Protein AF-A0A0N8IDY9-F1 (afdb_monomer_lite)

pLDDT: mean 77.33, std 8.99, range [46.03, 89.62]

Structure (mmCIF, N/CA/C/O backbone):
data_AF-A0A0N8IDY9-F1
#
_entry.id   AF-A0A0N8IDY9-F1
#
loop_
_atom_site.group_PDB
_atom_site.id
_atom_site.type_symbol
_atom_site.label_atom_id
_atom_site.label_alt_id
_atom_site.label_comp_id
_atom_site.label_asym_id
_atom_site.label_entity_id
_atom_site.label_seq_id
_atom_site.pdbx_PDB_ins_code
_atom_site.Cartn_x
_atom_site.Cartn_y
_atom_site.Cartn_z
_atom_site.occupancy
_atom_site.B_iso_or_equiv
_atom_site.auth_seq_id
_atom_site.auth_comp_id
_atom_site.auth_asym_id
_atom_site.auth_atom_id
_atom_site.pdbx_PDB_model_num
ATOM 1 N N . MET A 1 1 ? -2.159 1.931 17.108 1.00 57.16 1 MET A N 1
ATOM 2 C CA . MET A 1 1 ? -2.660 1.426 15.809 1.00 57.16 1 MET A CA 1
ATOM 3 C C . MET A 1 1 ? -2.894 2.559 14.810 1.00 57.16 1 MET A C 1
ATOM 5 O O . MET A 1 1 ? -2.280 2.511 13.758 1.00 57.16 1 MET A O 1
ATOM 9 N N . LYS A 1 2 ? -3.642 3.622 15.159 1.00 65.69 2 LYS A N 1
ATOM 10 C CA . LYS A 1 2 ? -3.853 4.794 14.277 1.00 65.69 2 LYS A CA 1
ATOM 11 C C . LYS A 1 2 ? -2.564 5.491 13.797 1.00 65.69 2 LYS A C 1
ATOM 13 O O . LYS A 1 2 ? -2.479 5.849 12.633 1.00 65.69 2 LYS A O 1
ATOM 18 N N . ILE A 1 3 ? -1.543 5.618 14.654 1.00 75.12 3 ILE A N 1
ATOM 19 C CA . ILE A 1 3 ? -0.244 6.217 14.273 1.00 75.12 3 ILE A CA 1
ATOM 20 C C . ILE A 1 3 ? 0.500 5.356 13.242 1.00 75.12 3 ILE A C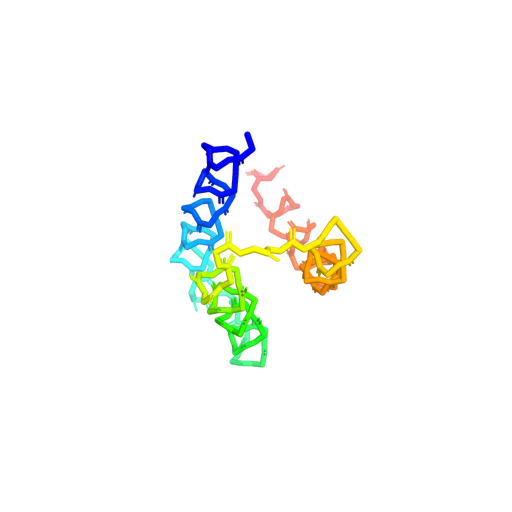 1
ATOM 22 O O . ILE A 1 3 ? 1.018 5.882 12.269 1.00 75.12 3 ILE A O 1
ATOM 26 N N . LEU A 1 4 ? 0.518 4.031 13.428 1.00 75.19 4 LEU A N 1
ATOM 27 C CA . LEU A 1 4 ? 1.149 3.107 12.480 1.00 75.19 4 LEU A CA 1
ATOM 28 C C . LEU A 1 4 ? 0.455 3.149 11.119 1.00 75.19 4 LEU A C 1
ATOM 30 O O . LEU A 1 4 ? 1.135 3.270 10.113 1.00 75.19 4 LEU A O 1
ATOM 34 N N . LEU A 1 5 ? -0.881 3.113 11.101 1.00 79.75 5 LEU A N 1
ATOM 35 C CA . LEU A 1 5 ? -1.655 3.194 9.862 1.00 79.75 5 LEU A CA 1
ATOM 36 C C . LEU A 1 5 ? -1.401 4.513 9.123 1.00 79.75 5 LEU A C 1
ATOM 38 O O . LEU A 1 5 ? -1.146 4.500 7.925 1.00 79.75 5 LEU A O 1
ATOM 42 N N . LYS A 1 6 ? -1.399 5.636 9.850 1.00 84.25 6 LYS A N 1
ATOM 43 C CA . LYS A 1 6 ? -1.066 6.946 9.286 1.00 84.25 6 LYS A CA 1
ATOM 44 C C . LYS A 1 6 ? 0.334 6.952 8.668 1.00 84.25 6 LYS A C 1
ATOM 46 O O . LYS A 1 6 ? 0.475 7.323 7.511 1.00 84.25 6 LYS A O 1
ATOM 51 N N . ASN A 1 7 ? 1.340 6.477 9.404 1.00 85.56 7 ASN A N 1
ATOM 52 C CA . ASN A 1 7 ? 2.708 6.410 8.893 1.00 85.56 7 ASN A CA 1
ATOM 53 C C . ASN A 1 7 ? 2.802 5.517 7.647 1.00 85.56 7 ASN A C 1
ATOM 55 O O . ASN A 1 7 ? 3.492 5.870 6.702 1.00 85.56 7 ASN A O 1
ATOM 59 N N . THR A 1 8 ? 2.084 4.389 7.613 1.00 83.25 8 THR A N 1
ATOM 60 C CA . THR A 1 8 ? 2.024 3.520 6.431 1.00 83.25 8 THR A CA 1
ATOM 61 C C . THR A 1 8 ? 1.426 4.238 5.221 1.00 83.25 8 THR A C 1
ATOM 63 O O . THR A 1 8 ? 1.996 4.154 4.137 1.00 83.25 8 THR A O 1
ATOM 66 N N . ILE A 1 9 ? 0.319 4.966 5.390 1.00 87.12 9 ILE A N 1
ATOM 67 C CA . ILE A 1 9 ? -0.302 5.750 4.309 1.00 87.12 9 ILE A CA 1
ATOM 68 C C . ILE A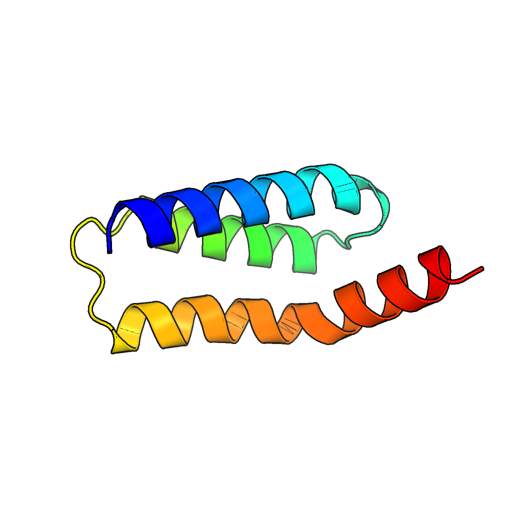 1 9 ? 0.668 6.821 3.795 1.00 87.12 9 ILE A C 1
ATOM 70 O O . ILE A 1 9 ? 0.841 6.964 2.585 1.00 87.12 9 ILE A O 1
ATOM 74 N N . ASP A 1 10 ? 1.337 7.534 4.702 1.00 89.62 10 ASP A N 1
ATOM 75 C CA . ASP A 1 10 ? 2.302 8.577 4.346 1.00 89.62 10 ASP A CA 1
ATOM 76 C C . ASP A 1 10 ? 3.495 7.993 3.562 1.00 89.62 10 ASP A C 1
ATOM 78 O O . ASP A 1 10 ? 3.884 8.544 2.531 1.00 89.62 10 ASP A O 1
ATOM 82 N N . THR A 1 11 ? 4.016 6.829 3.968 1.00 87.12 11 THR A N 1
ATOM 83 C CA . THR A 1 11 ? 5.079 6.121 3.233 1.00 87.12 11 THR A CA 1
ATOM 84 C C . THR A 1 11 ? 4.627 5.664 1.843 1.00 87.12 11 THR A C 1
ATOM 86 O O . THR A 1 11 ? 5.382 5.800 0.884 1.00 87.12 11 THR A O 1
ATOM 89 N N . LEU A 1 12 ? 3.398 5.157 1.690 1.00 87.12 12 LEU A N 1
ATOM 90 C CA . LEU A 1 12 ? 2.875 4.742 0.380 1.00 87.12 12 LEU A CA 1
ATOM 91 C C . LEU A 1 12 ? 2.705 5.931 -0.577 1.00 87.12 12 LEU A C 1
ATOM 93 O O . LEU A 1 12 ? 2.991 5.812 -1.768 1.00 87.12 12 LEU A O 1
ATOM 97 N N . LYS A 1 13 ? 2.296 7.095 -0.060 1.00 89.00 13 LYS A N 1
ATOM 98 C CA . LYS A 1 13 ? 2.222 8.337 -0.842 1.00 89.00 13 LYS A CA 1
ATOM 99 C C . LYS A 1 13 ? 3.600 8.813 -1.298 1.00 89.00 13 LYS A C 1
ATOM 101 O O . LYS A 1 13 ? 3.737 9.228 -2.447 1.00 89.00 13 LYS A O 1
ATOM 106 N N . GLN A 1 14 ? 4.608 8.732 -0.428 1.00 88.56 14 GLN A N 1
ATOM 107 C CA . GLN A 1 14 ? 5.992 9.048 -0.796 1.00 88.56 14 GLN A CA 1
ATOM 108 C C . GLN A 1 14 ? 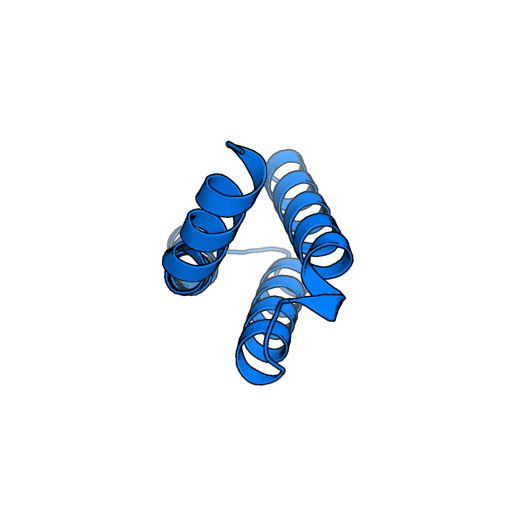6.512 8.101 -1.875 1.00 88.56 14 GLN A C 1
ATOM 110 O O . GLN A 1 14 ? 7.005 8.571 -2.894 1.00 88.56 14 GLN A O 1
ATOM 115 N N . LEU A 1 15 ? 6.295 6.792 -1.718 1.00 84.00 15 LEU A N 1
ATOM 116 C CA . LEU A 1 15 ? 6.669 5.798 -2.724 1.00 84.00 15 LEU A CA 1
ATOM 117 C C . LEU A 1 15 ? 6.039 6.107 -4.090 1.00 84.00 15 LEU A C 1
ATOM 119 O O . LEU A 1 15 ? 6.729 6.075 -5.104 1.00 84.00 15 LEU A O 1
ATOM 123 N N . LYS A 1 16 ? 4.745 6.458 -4.127 1.00 85.19 16 LYS A N 1
ATOM 124 C CA . LYS A 1 16 ? 4.066 6.864 -5.369 1.00 85.19 16 LYS A CA 1
ATOM 125 C C . LYS A 1 16 ? 4.729 8.081 -6.016 1.00 85.19 16 LYS A C 1
ATOM 127 O O . LYS A 1 16 ? 4.848 8.130 -7.235 1.00 85.19 16 LYS A O 1
ATOM 132 N N . MET A 1 17 ? 5.094 9.076 -5.210 1.00 86.38 17 MET A N 1
ATOM 133 C CA . MET A 1 17 ? 5.713 10.312 -5.687 1.00 86.38 17 MET A CA 1
ATOM 134 C C . MET A 1 17 ? 7.110 10.055 -6.254 1.00 86.38 17 MET A C 1
ATOM 136 O O . MET A 1 17 ? 7.427 10.558 -7.325 1.00 86.38 17 MET A O 1
ATOM 140 N N . GLU A 1 18 ? 7.915 9.253 -5.558 1.00 82.38 18 GLU A N 1
ATOM 141 C CA . GLU A 1 18 ? 9.278 8.902 -5.970 1.00 82.38 18 GLU A CA 1
ATOM 142 C C . GLU A 1 18 ? 9.293 8.007 -7.214 1.00 82.38 18 GLU A C 1
ATOM 144 O O . GLU A 1 18 ? 10.158 8.159 -8.068 1.00 82.38 18 GLU A O 1
ATOM 149 N N . MET A 1 19 ? 8.317 7.107 -7.345 1.00 77.31 19 MET A N 1
ATOM 150 C CA . MET A 1 19 ? 8.232 6.156 -8.455 1.00 77.31 19 MET A CA 1
ATOM 151 C C . MET A 1 19 ? 7.356 6.628 -9.621 1.00 77.31 19 MET A C 1
ATOM 153 O O . MET A 1 19 ? 7.110 5.842 -10.532 1.00 77.31 19 MET A O 1
ATOM 157 N N . HIS A 1 20 ? 6.843 7.862 -9.603 1.00 75.44 20 HIS A N 1
ATOM 158 C CA . HIS A 1 20 ? 5.867 8.338 -10.592 1.00 75.44 20 HIS A CA 1
ATOM 159 C C . HIS A 1 20 ? 6.325 8.114 -12.044 1.00 75.44 20 HIS A C 1
ATOM 161 O O . HIS A 1 20 ? 5.510 7.753 -12.889 1.00 75.44 20 HIS A O 1
ATOM 167 N N . ASP A 1 21 ? 7.618 8.295 -12.314 1.00 76.00 21 ASP A N 1
ATOM 168 C CA . ASP A 1 21 ? 8.178 8.217 -13.666 1.00 76.00 21 ASP A CA 1
ATOM 169 C C . ASP A 1 21 ? 8.542 6.782 -14.096 1.00 76.00 21 ASP A C 1
ATOM 171 O O . ASP A 1 21 ? 8.608 6.501 -15.293 1.00 76.00 21 ASP A O 1
ATOM 175 N N . ASP A 1 22 ? 8.718 5.865 -13.138 1.00 78.56 22 ASP A N 1
ATOM 176 C CA . ASP A 1 22 ? 9.113 4.466 -13.371 1.00 78.56 22 ASP A CA 1
ATOM 177 C C . ASP A 1 22 ? 7.940 3.476 -13.253 1.00 78.56 22 ASP A C 1
ATOM 179 O O . ASP A 1 22 ? 8.022 2.327 -13.696 1.00 78.56 22 ASP A O 1
ATOM 183 N N . MET A 1 23 ? 6.843 3.893 -12.621 1.00 79.44 23 MET A N 1
ATOM 184 C CA . MET A 1 23 ? 5.677 3.057 -12.371 1.00 79.44 23 MET A CA 1
ATOM 185 C C . MET A 1 23 ? 4.727 3.102 -13.571 1.00 79.44 23 MET A C 1
ATOM 187 O O . MET A 1 23 ? 4.283 4.169 -13.991 1.00 79.44 23 MET A O 1
ATOM 191 N N . ASP A 1 24 ? 4.365 1.936 -14.114 1.00 84.00 24 ASP A N 1
ATOM 192 C CA . ASP A 1 24 ? 3.338 1.898 -15.152 1.00 84.00 24 ASP A CA 1
ATOM 193 C C . ASP A 1 24 ? 1.976 2.364 -14.605 1.00 84.00 24 ASP A C 1
ATOM 195 O O . ASP A 1 24 ? 1.675 2.274 -13.408 1.00 84.00 24 ASP A O 1
ATOM 199 N N . SER A 1 25 ? 1.122 2.854 -15.503 1.00 83.44 25 SER A N 1
ATOM 200 C CA . SER A 1 25 ? -0.192 3.399 -15.150 1.00 83.44 25 SER A CA 1
ATOM 201 C C . SER A 1 25 ? -1.097 2.387 -14.437 1.00 83.44 25 SER A C 1
ATOM 203 O O . SER A 1 25 ? -1.971 2.780 -13.662 1.00 83.44 25 SER A O 1
ATOM 205 N N . SER A 1 26 ? -0.880 1.084 -14.645 1.00 83.19 26 SER A N 1
ATOM 206 C CA . SER A 1 26 ? -1.650 0.024 -13.989 1.00 83.19 26 SER A CA 1
ATOM 207 C C . SER A 1 26 ? -1.238 -0.166 -12.527 1.00 83.19 26 SER A C 1
ATOM 209 O O . SER A 1 26 ? -2.085 -0.327 -11.647 1.00 83.19 26 SER A O 1
ATOM 211 N N . THR A 1 27 ? 0.059 -0.077 -12.251 1.00 81.00 27 THR A N 1
ATOM 212 C CA . THR A 1 27 ? 0.655 -0.187 -10.923 1.00 81.00 27 THR A CA 1
ATOM 213 C C . THR A 1 27 ? 0.372 1.075 -10.115 1.00 81.00 27 THR A C 1
ATOM 215 O O . THR A 1 27 ? 0.033 0.987 -8.935 1.00 81.00 27 THR A O 1
ATOM 218 N N . GLN A 1 28 ? 0.386 2.238 -10.771 1.00 84.75 28 GLN A N 1
ATOM 219 C CA . GLN A 1 28 ? 0.012 3.507 -10.155 1.00 84.75 28 GLN A CA 1
ATOM 220 C C . GLN A 1 28 ? -1.459 3.515 -9.724 1.00 84.75 28 GLN A C 1
ATOM 222 O O . GLN A 1 28 ? -1.761 3.866 -8.584 1.00 84.75 28 GLN A O 1
ATOM 227 N N . ALA A 1 29 ? -2.366 3.033 -10.582 1.00 86.31 29 ALA A N 1
ATOM 228 C CA . ALA A 1 29 ? -3.783 2.906 -10.246 1.00 86.31 29 ALA A CA 1
ATOM 229 C C . ALA A 1 29 ? -4.029 1.934 -9.077 1.00 86.31 29 ALA A C 1
ATOM 231 O O . ALA A 1 29 ? -4.845 2.216 -8.199 1.00 86.31 29 ALA A O 1
ATOM 232 N N . LYS A 1 30 ? -3.301 0.808 -9.023 1.00 85.00 30 LYS A N 1
ATOM 233 C CA . LYS A 1 30 ? -3.367 -0.126 -7.886 1.00 85.00 30 LYS A CA 1
ATOM 234 C C . LYS A 1 30 ? -2.904 0.528 -6.583 1.00 85.00 30 LYS A C 1
ATOM 236 O O . LYS A 1 30 ? -3.552 0.350 -5.555 1.00 85.00 30 LYS A O 1
ATOM 241 N N . LEU A 1 31 ? -1.803 1.280 -6.619 1.00 85.38 31 LEU A N 1
ATOM 242 C CA . LEU A 1 31 ? -1.278 1.966 -5.438 1.00 85.38 31 LEU A CA 1
ATOM 243 C C . LEU A 1 31 ? -2.239 3.055 -4.940 1.00 85.38 31 LEU A C 1
ATOM 245 O O . LEU A 1 31 ? -2.447 3.178 -3.734 1.00 85.38 31 LEU A O 1
ATOM 249 N N . ASP A 1 32 ? -2.878 3.786 -5.854 1.00 88.50 32 ASP A N 1
ATOM 250 C CA . ASP A 1 32 ? -3.907 4.768 -5.507 1.00 88.50 32 ASP A CA 1
ATOM 251 C C . ASP A 1 32 ? -5.133 4.128 -4.855 1.00 88.50 32 ASP A C 1
ATOM 253 O O . ASP A 1 32 ? -5.607 4.624 -3.831 1.00 88.50 32 ASP A O 1
ATOM 257 N N . GLN A 1 33 ? -5.591 2.984 -5.372 1.00 88.12 33 GLN A N 1
ATOM 258 C CA . GLN A 1 33 ? -6.693 2.242 -4.760 1.00 88.12 33 GLN A CA 1
ATOM 259 C C . GLN A 1 33 ? -6.344 1.784 -3.338 1.00 88.12 33 GLN A C 1
ATOM 261 O O . GLN A 1 33 ?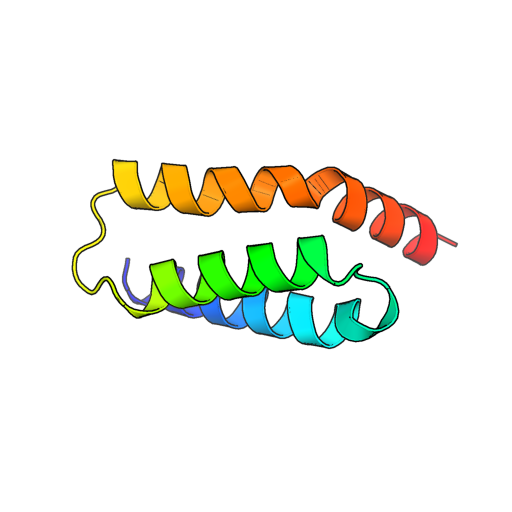 -7.148 1.946 -2.425 1.00 88.12 33 GLN A O 1
ATOM 266 N N . VAL A 1 34 ? -5.128 1.271 -3.123 1.00 86.38 34 VAL A N 1
ATOM 267 C CA . VAL A 1 34 ? -4.658 0.870 -1.788 1.00 86.38 34 VAL A CA 1
ATOM 268 C C . VAL A 1 34 ? -4.651 2.058 -0.826 1.00 86.38 34 VAL A C 1
ATOM 270 O O . VAL A 1 34 ? -5.117 1.926 0.304 1.00 86.38 34 VAL A O 1
ATOM 273 N N . ILE A 1 35 ? -4.115 3.210 -1.240 1.00 88.69 35 ILE A N 1
ATOM 274 C CA . ILE A 1 35 ? -4.061 4.407 -0.389 1.00 88.69 35 ILE A CA 1
ATOM 275 C C . ILE A 1 35 ? -5.480 4.848 -0.018 1.00 88.69 35 ILE A C 1
ATOM 277 O O . ILE A 1 35 ? -5.756 5.067 1.161 1.00 88.69 35 ILE A O 1
ATOM 281 N N . GLN A 1 36 ? -6.388 4.901 -0.994 1.00 88.31 36 GLN A N 1
ATOM 282 C CA . GLN A 1 36 ? -7.781 5.272 -0.770 1.00 88.31 36 GLN A CA 1
ATOM 283 C C . GLN A 1 36 ? -8.493 4.296 0.181 1.00 88.31 36 GLN A C 1
ATOM 285 O O . GLN A 1 36 ? -9.181 4.732 1.106 1.00 88.31 36 GLN A O 1
ATOM 290 N N . ASP A 1 37 ? -8.293 2.988 0.008 1.00 85.19 37 ASP A N 1
ATOM 291 C CA . ASP A 1 37 ? -8.879 1.961 0.875 1.00 85.19 37 ASP A CA 1
ATOM 292 C C . ASP A 1 37 ? -8.366 2.081 2.322 1.00 85.19 37 ASP A C 1
ATOM 294 O O . ASP A 1 37 ? -9.115 1.870 3.277 1.00 85.19 37 ASP A O 1
ATOM 298 N N . LEU A 1 38 ? -7.096 2.455 2.511 1.00 83.81 38 LEU A N 1
ATOM 299 C CA . LEU A 1 38 ? -6.520 2.685 3.839 1.00 83.81 38 LEU A CA 1
ATOM 300 C C . LEU A 1 38 ? -7.024 3.982 4.492 1.00 83.81 38 LEU A C 1
ATOM 302 O O . LEU A 1 38 ? -7.136 4.032 5.716 1.00 83.81 38 LEU A O 1
ATOM 306 N N . GLU A 1 39 ? -7.332 5.016 3.706 1.00 85.06 39 GLU A N 1
ATOM 307 C CA . GLU A 1 39 ? -7.828 6.308 4.198 1.00 85.06 39 GLU A CA 1
ATOM 308 C C . GLU A 1 39 ? -9.315 6.291 4.567 1.00 85.06 39 GLU A C 1
ATOM 310 O O . GLU A 1 39 ? -9.716 6.958 5.519 1.00 85.06 39 GLU A O 1
ATOM 315 N N . GLN A 1 40 ? -10.144 5.545 3.831 1.00 82.00 40 GLN A N 1
ATOM 316 C CA . GLN A 1 40 ? -11.601 5.563 4.012 1.00 82.00 40 GLN A CA 1
ATOM 317 C C . GLN A 1 40 ? -12.104 4.720 5.190 1.00 82.00 40 GLN A C 1
ATOM 319 O O . GLN A 1 40 ? -13.274 4.817 5.568 1.00 82.00 40 GLN A O 1
ATOM 324 N N . HIS A 1 41 ? -11.258 3.880 5.780 1.00 69.50 41 HIS A N 1
ATOM 325 C CA . HIS A 1 41 ? -11.686 2.950 6.813 1.00 69.50 41 HIS A CA 1
ATOM 326 C C . HIS A 1 41 ? -11.130 3.323 8.195 1.00 69.50 41 HIS A C 1
ATOM 328 O O . HIS A 1 41 ? -10.067 2.866 8.615 1.00 69.50 41 HIS A O 1
ATOM 334 N N . ASP A 1 42 ? -11.926 4.079 8.957 1.00 63.62 42 ASP A N 1
ATOM 335 C CA . ASP A 1 42 ? -11.662 4.395 10.371 1.00 63.62 42 ASP A CA 1
ATOM 336 C C . ASP A 1 42 ? -11.673 3.158 11.294 1.00 63.62 42 ASP A C 1
ATOM 338 O O . ASP A 1 42 ? -11.135 3.210 12.404 1.00 63.62 42 ASP A O 1
ATOM 342 N N . ASP A 1 43 ? -12.245 2.041 10.825 1.00 65.12 43 ASP A N 1
ATOM 343 C CA . ASP A 1 43 ? -12.427 0.796 11.580 1.00 65.12 43 ASP A CA 1
ATOM 344 C C . ASP A 1 43 ? -12.011 -0.447 10.761 1.00 65.12 43 ASP A C 1
ATOM 346 O O . ASP A 1 43 ? -12.747 -1.425 10.588 1.00 65.12 43 ASP A O 1
ATOM 350 N N . LEU A 1 44 ? -10.794 -0.411 10.202 1.00 70.56 44 LEU A N 1
ATOM 351 C CA . LEU A 1 44 ? -10.201 -1.575 9.538 1.00 70.56 44 LEU A CA 1
ATOM 352 C C . LEU A 1 44 ? -10.007 -2.725 10.527 1.00 70.56 44 LEU A C 1
ATOM 354 O O . LEU A 1 44 ? -9.139 -2.694 11.405 1.00 70.56 44 LEU A O 1
ATOM 358 N N . THR A 1 45 ? -10.749 -3.811 10.320 1.00 76.88 45 THR A N 1
ATOM 359 C CA . THR A 1 45 ? -10.411 -5.086 10.956 1.00 76.88 45 THR A CA 1
ATOM 360 C C . THR A 1 45 ? -9.026 -5.541 10.489 1.00 76.88 45 THR A C 1
ATOM 362 O O . THR A 1 45 ? -8.629 -5.322 9.342 1.00 76.88 45 THR A O 1
ATOM 365 N N . LYS A 1 46 ? -8.288 -6.238 11.361 1.00 76.44 46 LYS A N 1
ATOM 366 C CA . LYS A 1 46 ? -6.937 -6.747 11.052 1.00 76.44 46 LYS A CA 1
ATOM 367 C C . LYS A 1 46 ? -6.894 -7.575 9.759 1.00 76.44 46 LYS A C 1
ATOM 369 O O . LYS A 1 46 ? -5.916 -7.509 9.027 1.00 76.44 46 LYS A O 1
ATOM 374 N N . SER A 1 47 ? -7.960 -8.326 9.471 1.00 78.06 47 SER A N 1
ATOM 375 C CA . SER A 1 47 ? -8.089 -9.132 8.250 1.00 78.06 47 SER A CA 1
ATOM 376 C C . SER A 1 47 ? -8.212 -8.271 6.989 1.00 78.06 47 SER A C 1
ATOM 378 O O . SER A 1 47 ? -7.528 -8.546 6.007 1.00 78.06 47 SER A O 1
ATOM 380 N N . LYS A 1 48 ? -9.014 -7.200 7.031 1.00 76.06 48 LYS A N 1
ATOM 381 C CA . LYS A 1 48 ? -9.169 -6.255 5.915 1.00 76.06 48 LYS A CA 1
ATOM 382 C C . LYS A 1 48 ? -7.859 -5.511 5.639 1.00 76.06 48 LYS A C 1
ATOM 384 O O . LYS A 1 48 ? -7.446 -5.373 4.496 1.00 76.06 48 LYS A O 1
ATOM 389 N N . LEU A 1 49 ? -7.167 -5.119 6.707 1.00 78.38 49 LEU A N 1
ATOM 390 C CA . LEU A 1 49 ? -5.871 -4.446 6.642 1.00 78.38 49 LEU A CA 1
ATOM 391 C C . LEU A 1 49 ? -4.790 -5.349 6.021 1.00 78.38 49 LEU A C 1
ATOM 393 O O . LEU A 1 49 ? -4.020 -4.901 5.180 1.00 78.38 49 LEU A O 1
ATOM 397 N N . LEU A 1 50 ? -4.781 -6.641 6.366 1.00 77.38 50 LEU A N 1
ATOM 398 C CA . LEU A 1 50 ? -3.911 -7.642 5.737 1.00 77.38 50 LEU A CA 1
ATOM 399 C C . LEU A 1 50 ? -4.229 -7.867 4.254 1.00 77.38 50 LEU A C 1
ATOM 401 O O . LEU A 1 50 ? -3.304 -8.043 3.471 1.00 77.38 50 LEU A O 1
ATOM 405 N N . GLN A 1 51 ? -5.504 -7.850 3.856 1.00 79.75 51 GLN A N 1
ATOM 406 C CA . GLN A 1 51 ? -5.885 -7.964 2.443 1.00 79.75 51 GLN A CA 1
ATOM 407 C C . GLN A 1 51 ? -5.402 -6.761 1.627 1.00 79.75 51 GLN A C 1
ATOM 409 O O . GLN A 1 51 ? -4.811 -6.947 0.567 1.00 79.75 51 GLN A O 1
ATOM 414 N N . ILE A 1 52 ? -5.591 -5.546 2.150 1.00 75.75 52 ILE A N 1
ATOM 415 C CA . ILE A 1 52 ? -5.161 -4.308 1.486 1.00 75.75 52 ILE A CA 1
ATOM 416 C C . ILE A 1 52 ? -3.628 -4.249 1.385 1.00 75.75 52 ILE A C 1
ATOM 418 O O . ILE A 1 52 ? -3.085 -3.976 0.318 1.00 75.75 52 ILE A O 1
ATOM 422 N N . LEU A 1 53 ? -2.908 -4.589 2.460 1.00 73.69 53 LEU A N 1
ATOM 423 C CA . LEU A 1 53 ? -1.443 -4.670 2.426 1.00 73.69 53 LEU A CA 1
ATOM 424 C C . LEU A 1 53 ? -0.933 -5.813 1.540 1.00 73.69 53 LEU A C 1
ATOM 426 O O . LEU A 1 53 ? 0.124 -5.686 0.931 1.00 73.69 53 LEU A O 1
ATOM 430 N N . GLY A 1 54 ? -1.677 -6.913 1.431 1.00 78.00 54 GLY A N 1
ATOM 431 C CA . GLY A 1 54 ? -1.358 -8.012 0.523 1.00 78.00 54 GLY A CA 1
ATOM 432 C C . GLY A 1 54 ? -1.302 -7.568 -0.940 1.00 78.00 54 GLY A C 1
ATOM 433 O O . GLY A 1 54 ? -0.416 -8.006 -1.666 1.00 78.00 54 GLY A O 1
ATOM 434 N N . ALA A 1 55 ? -2.169 -6.639 -1.351 1.00 73.44 55 ALA A N 1
ATOM 435 C CA . ALA A 1 55 ? -2.132 -6.060 -2.695 1.00 73.44 55 ALA A CA 1
ATOM 436 C C . ALA A 1 55 ? -0.860 -5.228 -2.945 1.00 73.44 55 ALA A C 1
ATOM 438 O O . ALA A 1 55 ? -0.327 -5.237 -4.050 1.00 73.44 55 ALA A O 1
ATOM 439 N N . VAL A 1 56 ? -0.307 -4.579 -1.912 1.00 72.00 56 VAL A N 1
ATOM 440 C CA . VAL A 1 56 ? 0.993 -3.881 -1.999 1.00 72.00 56 VAL A CA 1
ATOM 441 C C . VAL A 1 56 ? 2.141 -4.862 -2.231 1.00 72.00 56 VAL A C 1
ATOM 443 O O . VAL A 1 56 ? 3.127 -4.516 -2.880 1.00 72.00 56 VAL A O 1
ATOM 446 N N . LEU A 1 57 ? 2.021 -6.105 -1.753 1.00 71.62 57 LEU A N 1
ATOM 447 C CA . LEU A 1 57 ? 3.043 -7.127 -1.985 1.00 71.62 57 LEU A CA 1
ATOM 448 C C . LEU A 1 57 ? 3.144 -7.522 -3.465 1.00 71.62 57 LEU A C 1
ATOM 450 O O . LEU A 1 57 ? 4.218 -7.931 -3.902 1.00 71.62 57 LEU A O 1
ATOM 454 N N . GLU A 1 58 ? 2.086 -7.335 -4.261 1.00 69.88 58 GLU A N 1
ATOM 455 C CA . GLU A 1 58 ? 2.162 -7.495 -5.720 1.00 69.88 58 GLU A CA 1
ATOM 456 C C . GLU A 1 58 ? 3.074 -6.450 -6.379 1.00 69.88 58 GLU A C 1
ATOM 458 O O . GLU A 1 58 ? 3.598 -6.701 -7.462 1.00 69.88 58 GLU A O 1
ATOM 463 N N . CYS A 1 59 ? 3.323 -5.314 -5.718 1.00 65.12 59 CYS A N 1
ATOM 464 C CA . CYS A 1 59 ? 4.254 -4.283 -6.17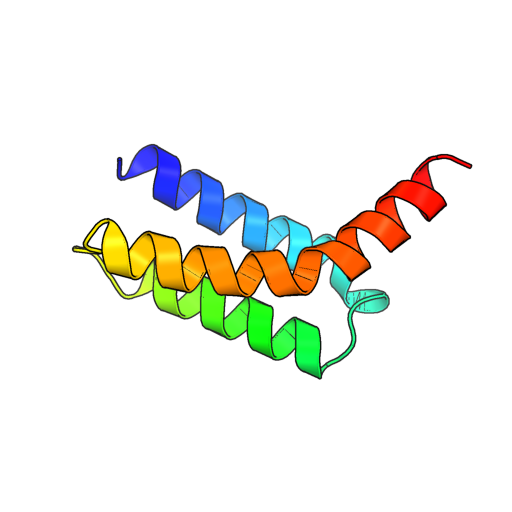7 1.00 65.12 59 CYS A CA 1
ATOM 465 C C . CYS A 1 59 ? 5.717 -4.575 -5.774 1.00 65.12 59 CYS A C 1
ATOM 467 O O . CYS A 1 59 ? 6.628 -3.894 -6.247 1.00 65.12 59 CYS A O 1
ATOM 469 N N . LEU A 1 60 ? 5.986 -5.599 -4.946 1.00 72.38 60 LEU A N 1
ATOM 470 C CA . LEU A 1 60 ? 7.348 -5.967 -4.518 1.00 72.38 60 LEU A CA 1
ATOM 471 C C . LEU A 1 60 ? 8.336 -6.270 -5.655 1.00 72.38 60 LEU A C 1
ATOM 473 O O . LEU A 1 60 ? 9.508 -5.935 -5.490 1.00 72.38 60 LEU A O 1
ATOM 477 N N . PRO A 1 61 ? 7.950 -6.884 -6.790 1.00 72.50 61 PRO A N 1
ATOM 478 C CA . PRO A 1 61 ? 8.865 -7.077 -7.913 1.00 72.50 61 PRO A CA 1
ATOM 479 C C . PRO A 1 61 ? 9.386 -5.750 -8.478 1.00 72.50 61 PRO A C 1
ATOM 481 O O . PRO A 1 61 ? 10.562 -5.660 -8.824 1.00 72.50 61 PRO A O 1
ATOM 484 N N . VAL A 1 62 ? 8.542 -4.713 -8.501 1.00 70.69 62 VAL A N 1
ATOM 485 C CA . VAL A 1 62 ? 8.912 -3.361 -8.945 1.00 70.69 62 VAL A CA 1
ATOM 486 C C . VAL A 1 62 ? 9.858 -2.716 -7.932 1.00 70.69 62 VAL A C 1
ATOM 488 O O . VAL A 1 62 ? 10.923 -2.230 -8.305 1.00 70.69 62 VAL A O 1
ATOM 491 N N . ILE A 1 63 ? 9.538 -2.817 -6.637 1.00 69.31 63 ILE A N 1
ATOM 492 C CA . ILE A 1 63 ? 10.407 -2.335 -5.550 1.00 69.31 63 ILE A CA 1
ATOM 493 C C . ILE A 1 63 ? 11.776 -3.035 -5.596 1.00 69.31 63 ILE A C 1
ATOM 495 O O . ILE A 1 63 ? 12.811 -2.385 -5.478 1.00 69.31 63 ILE A O 1
ATOM 499 N N . ARG A 1 64 ? 11.811 -4.352 -5.839 1.00 75.69 64 ARG A N 1
ATOM 500 C CA . ARG A 1 64 ? 13.057 -5.114 -6.019 1.00 75.69 64 ARG A CA 1
ATOM 501 C C . ARG A 1 64 ? 13.858 -4.616 -7.224 1.00 75.69 64 ARG A C 1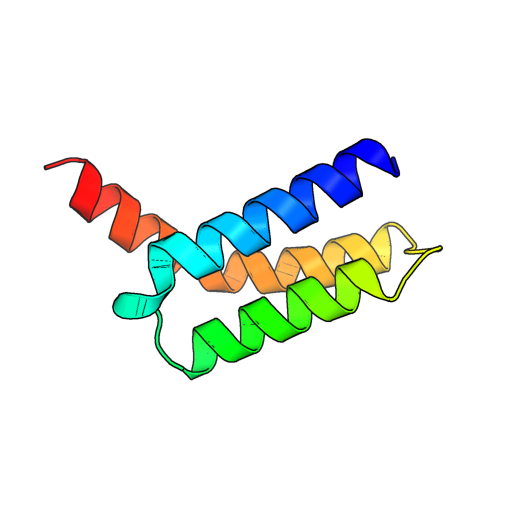
ATOM 503 O O . ARG A 1 64 ? 15.076 -4.508 -7.114 1.00 75.69 64 ARG A O 1
ATOM 510 N N . GLY A 1 65 ? 13.202 -4.337 -8.351 1.00 72.25 65 GLY A N 1
ATOM 511 C CA . GLY A 1 65 ? 13.858 -3.788 -9.541 1.00 72.25 65 GLY A CA 1
ATOM 512 C C . GLY A 1 65 ? 14.535 -2.445 -9.260 1.00 72.25 65 GLY A C 1
ATOM 513 O O . GLY A 1 65 ? 15.677 -2.237 -9.658 1.00 72.25 65 GLY A O 1
ATOM 514 N N . ILE A 1 66 ? 13.880 -1.582 -8.483 1.00 65.75 66 ILE A N 1
ATOM 515 C CA . ILE A 1 66 ? 14.425 -0.284 -8.068 1.00 65.75 66 ILE A CA 1
ATOM 516 C C . ILE A 1 66 ? 15.595 -0.446 -7.098 1.00 65.75 66 ILE A C 1
ATOM 518 O O . ILE A 1 66 ? 16.626 0.193 -7.282 1.00 65.75 66 ILE A O 1
ATOM 522 N N . MET A 1 67 ? 15.493 -1.337 -6.107 1.00 70.25 67 MET A N 1
ATOM 523 C CA . MET A 1 67 ? 16.620 -1.606 -5.203 1.00 70.25 67 MET A CA 1
ATOM 524 C C . MET A 1 67 ? 17.864 -2.064 -5.976 1.00 70.25 67 MET A C 1
ATOM 526 O O . MET A 1 67 ? 18.964 -1.643 -5.651 1.00 70.25 67 MET A O 1
ATOM 530 N N . GLN A 1 68 ? 17.699 -2.851 -7.044 1.00 72.81 68 GLN A N 1
ATOM 531 C CA . GLN A 1 68 ? 18.806 -3.267 -7.915 1.00 72.81 68 GLN A CA 1
ATOM 532 C C . GLN A 1 68 ? 19.375 -2.137 -8.791 1.00 72.81 68 GLN A C 1
ATOM 534 O O . GLN A 1 68 ? 20.519 -2.234 -9.233 1.00 72.81 68 GLN A O 1
ATOM 539 N N . LEU A 1 69 ? 18.591 -1.093 -9.072 1.00 64.81 69 LEU A N 1
ATOM 540 C CA . LEU A 1 69 ? 19.046 0.104 -9.787 1.00 64.81 69 LEU A CA 1
ATOM 541 C C . LEU A 1 69 ? 19.785 1.081 -8.864 1.00 64.81 69 LEU A C 1
ATOM 543 O O . LEU A 1 69 ? 20.708 1.745 -9.324 1.00 64.81 69 LEU A O 1
ATOM 547 N N . LEU A 1 70 ? 19.400 1.144 -7.586 1.00 59.75 70 LEU A N 1
ATOM 548 C CA . LEU A 1 70 ? 20.023 1.988 -6.560 1.00 59.75 70 LEU A CA 1
ATOM 549 C C . LEU A 1 70 ? 21.317 1.391 -5.976 1.00 59.75 70 LEU A C 1
ATOM 551 O O . LEU A 1 70 ? 22.133 2.138 -5.448 1.00 59.75 70 LEU A O 1
ATOM 555 N N . ASP A 1 71 ? 21.523 0.074 -6.084 1.00 56.00 71 ASP A N 1
ATOM 556 C CA . ASP A 1 71 ? 22.750 -0.633 -5.660 1.00 56.00 71 ASP A CA 1
ATOM 557 C C . ASP A 1 71 ? 23.898 -0.557 -6.702 1.00 56.00 71 ASP A C 1
ATOM 559 O O . ASP A 1 71 ? 24.819 -1.380 -6.688 1.00 56.00 71 ASP A O 1
ATOM 563 N N . LYS A 1 72 ? 23.841 0.401 -7.640 1.00 46.03 72 LYS A N 1
ATOM 564 C CA . LYS A 1 72 ? 24.873 0.657 -8.660 1.00 46.03 72 LYS A CA 1
ATOM 565 C C . LYS A 1 72 ? 25.651 1.940 -8.412 1.00 46.03 72 LYS A C 1
ATOM 567 O O . LYS A 1 72 ? 25.012 2.981 -8.155 1.00 46.03 72 LYS A O 1
#

Sequence (72 aa):
MKILLKNTIDTLKQLKMEMHDDMDSSTQAKLDQVIQDLEQHDDLTKSKLLQILGAVLECLPVIRGIMQLLDK

Radius of gyration: 12.87 Å; chains: 1; bounding box: 37×19×31 Å

Foldseek 3Di:
DVVVLVVVLVVLVVVCVVCVPVDDPVRSVLSVVLSVQSVVDPPDDPVNVCVSVVSVVVCVVVVVVVVVVVVD

Secondary structure (DSSP, 8-state):
-HHHHHHHHHHHHHHHHHTTTTS-HHHHHHHHHHHHHHHH-TT--HHHHHHHHHHHHTTHHHHHHHHHHHT-